Protein AF-A0A2S2PT04-F1 (afdb_monomer_lite)

InterPro domains:
  IPR029058 Alpha/Beta hydrolase fold [G3DSA:3.40.50.1820] (1-100)

pLDDT: mean 81.98, std 15.85, range [37.19, 97.62]

Organism: Schizaphis graminum (NCBI:txid13262)

Secondary structure (DSSP, 8-state):
----SS-S-----S-EEEEEETTT--HHHHHHHHHHHTSSS-EEEEEETT--TTTTSHHHHHSTTTT-SS-SSPPPHHHHHHHHHHHHHHHHHHHH-PPP--

Sequence (102 aa):
MFSLKSEPFLNIQQPMLFINTHTFNFPANIRSIRQYYHSKGIRKLYTLKKTTHESPTDTAFIHGYWLDLQMLKKLDAKTALNLQSSLAVQFLHSTIGAYPCA

Radius of gyration: 15.85 Å; chains: 1; bounding box: 32×46×39 Å

Foldseek 3Di:
DDDPPDDPPDPDAAADEAEAEDPADDPVVVVVLVVVQPHDDHHYYDYDPQGDPCLQPCCCVPVNPVVDPDDDDHDHSVVSVCVVVVVVVVSCCVGVNDDPPD

Structure (mmCIF, N/CA/C/O backbone):
data_AF-A0A2S2PT04-F1
#
_entry.id   AF-A0A2S2PT04-F1
#
loop_
_atom_site.group_PDB
_atom_site.id
_atom_site.type_symbol
_atom_site.label_atom_id
_atom_site.label_alt_id
_atom_site.label_comp_id
_atom_site.label_asym_id
_atom_site.label_entity_id
_atom_site.label_seq_id
_atom_site.pdbx_PDB_ins_code
_atom_site.Cartn_x
_atom_site.Cartn_y
_atom_site.Cartn_z
_atom_site.occupancy
_atom_site.B_iso_or_equiv
_atom_site.auth_seq_id
_atom_site.auth_comp_id
_atom_site.auth_asym_id
_atom_site.auth_atom_id
_atom_site.pdbx_PDB_model_num
ATOM 1 N N . MET A 1 1 ? -3.380 14.151 -9.906 1.00 48.22 1 MET A N 1
ATOM 2 C CA . MET A 1 1 ? -4.659 14.398 -9.201 1.00 48.22 1 MET A CA 1
ATOM 3 C C . MET A 1 1 ? -4.385 15.202 -7.934 1.00 48.22 1 MET A C 1
ATOM 5 O O . MET A 1 1 ? -3.494 14.816 -7.192 1.00 48.22 1 MET A O 1
ATOM 9 N N . PHE A 1 2 ? -5.105 16.299 -7.686 1.00 65.69 2 PHE A N 1
ATOM 10 C CA . PHE A 1 2 ? -5.057 17.039 -6.416 1.00 65.69 2 PHE A CA 1
ATOM 11 C C . PHE A 1 2 ? -6.479 17.378 -5.981 1.00 65.69 2 PHE A C 1
ATOM 13 O O . PHE A 1 2 ? -7.060 18.266 -6.593 1.00 65.69 2 PHE A O 1
ATOM 20 N N . SER A 1 3 ? -6.981 16.763 -4.904 1.00 66.19 3 SER A N 1
ATOM 21 C CA . SER A 1 3 ? -8.151 17.281 -4.179 1.00 66.19 3 SER A CA 1
ATO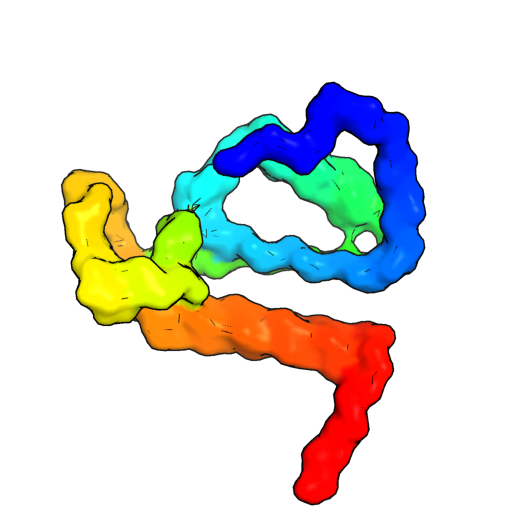M 22 C C . SER A 1 3 ? -8.177 16.820 -2.723 1.00 66.19 3 SER A C 1
ATOM 24 O O . SER A 1 3 ? -8.462 15.663 -2.452 1.00 66.19 3 SER A O 1
ATOM 26 N N . LEU A 1 4 ? -7.914 17.767 -1.821 1.00 61.97 4 LEU A N 1
ATOM 27 C CA . LEU A 1 4 ? -8.617 18.040 -0.555 1.00 61.97 4 LEU A CA 1
ATOM 28 C C . LEU A 1 4 ? -8.326 19.524 -0.258 1.00 61.97 4 LEU A C 1
ATOM 30 O O . LEU A 1 4 ? -7.597 19.861 0.668 1.00 61.97 4 LEU A O 1
ATOM 34 N N . LYS A 1 5 ? -8.726 20.417 -1.173 1.00 55.53 5 LYS A N 1
ATOM 35 C CA . LYS A 1 5 ? -8.340 21.841 -1.135 1.00 55.53 5 LYS A CA 1
ATOM 36 C C . LYS A 1 5 ? -9.423 22.778 -0.585 1.00 55.53 5 LYS A C 1
ATOM 38 O O . LYS A 1 5 ? -9.244 23.985 -0.666 1.00 55.53 5 LYS A O 1
ATOM 43 N N . SER A 1 6 ? -10.504 22.266 -0.001 1.00 52.97 6 SER A N 1
ATOM 44 C CA . SER A 1 6 ? -11.619 23.128 0.430 1.00 52.97 6 SER A CA 1
ATOM 45 C C . SER A 1 6 ? -12.504 22.587 1.556 1.00 52.97 6 SER A C 1
ATOM 47 O O . SER A 1 6 ? -13.375 23.317 2.013 1.00 52.97 6 SER A O 1
ATOM 49 N N . GLU A 1 7 ? -12.303 21.358 2.032 1.00 55.94 7 GLU A N 1
ATOM 50 C CA . GLU A 1 7 ? -13.144 20.787 3.093 1.00 55.94 7 GLU A CA 1
ATOM 51 C C . GLU A 1 7 ? -12.453 20.963 4.458 1.00 55.94 7 GLU A C 1
ATOM 53 O O . GLU A 1 7 ? -11.265 20.629 4.575 1.00 55.94 7 GLU A O 1
ATOM 58 N N . PRO A 1 8 ? -13.146 21.469 5.499 1.00 61.78 8 PRO A N 1
ATOM 59 C CA . PRO A 1 8 ? -12.635 21.419 6.866 1.00 61.78 8 PRO A CA 1
ATO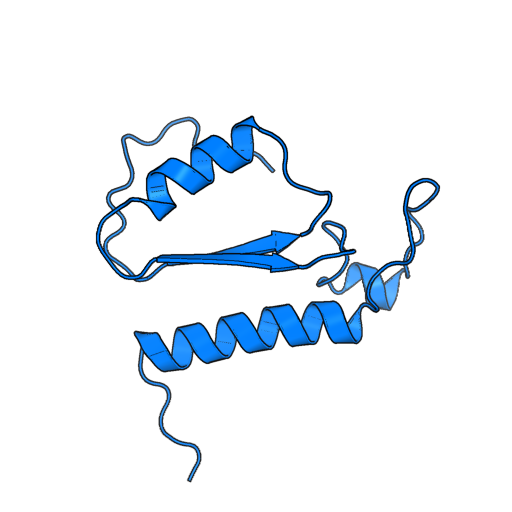M 60 C C . PRO A 1 8 ? -12.296 19.967 7.231 1.00 61.78 8 PRO A C 1
ATOM 62 O O . PRO A 1 8 ? -12.893 19.040 6.690 1.00 61.78 8 PRO A O 1
ATOM 65 N N . PHE A 1 9 ? -11.308 19.780 8.115 1.00 69.25 9 PHE A N 1
ATOM 66 C CA . PHE A 1 9 ? -10.797 18.479 8.576 1.00 69.25 9 PHE A CA 1
ATOM 67 C C . PHE A 1 9 ? -11.844 17.353 8.489 1.00 69.25 9 PHE A C 1
ATOM 69 O O . PHE A 1 9 ? -12.748 17.267 9.321 1.00 69.25 9 PHE A O 1
ATOM 76 N N . LEU A 1 10 ? -11.717 16.486 7.477 1.00 78.31 10 LEU A N 1
ATOM 77 C CA . LEU A 1 10 ? -12.631 15.358 7.317 1.00 78.31 10 LEU A CA 1
ATOM 78 C C . LEU A 1 10 ? -12.469 14.404 8.503 1.00 78.31 10 LEU A C 1
ATOM 80 O O . LEU A 1 10 ? -11.420 13.777 8.676 1.00 78.31 10 LEU A O 1
ATOM 84 N N . ASN A 1 11 ? -13.517 14.282 9.312 1.00 83.75 11 ASN A N 1
ATOM 85 C CA . ASN A 1 11 ? -13.567 13.327 10.411 1.00 83.75 11 ASN A CA 1
ATOM 86 C C . ASN A 1 11 ? -14.012 11.952 9.894 1.00 83.75 11 ASN A C 1
ATOM 88 O O . ASN A 1 11 ? -15.179 11.579 9.992 1.00 83.75 11 ASN A O 1
ATOM 92 N N . ILE A 1 12 ? -13.078 11.209 9.301 1.00 88.25 12 ILE A N 1
ATOM 93 C CA . ILE A 1 12 ? -13.333 9.866 8.767 1.00 88.25 12 ILE A CA 1
ATOM 94 C C . ILE A 1 12 ? -13.249 8.858 9.917 1.00 88.25 12 ILE A C 1
ATOM 96 O O . ILE A 1 12 ? -12.173 8.630 10.467 1.00 88.25 12 ILE A O 1
ATOM 100 N N . GLN A 1 13 ? -14.366 8.229 10.279 1.00 90.56 13 GLN A N 1
ATOM 101 C CA . GLN A 1 13 ? -14.400 7.211 11.342 1.00 90.56 13 GLN A CA 1
ATOM 102 C C . GLN A 1 13 ? -14.174 5.792 10.805 1.00 90.56 13 GLN A C 1
ATOM 104 O O . GLN A 1 13 ? -13.675 4.923 11.520 1.00 90.56 13 GLN A O 1
ATOM 109 N N . GLN A 1 14 ? -14.497 5.565 9.533 1.00 93.25 14 GLN A N 1
ATOM 110 C CA . GLN A 1 14 ? -14.380 4.280 8.859 1.00 93.25 14 GLN A CA 1
ATOM 111 C C . GLN A 1 14 ? -12.913 3.817 8.791 1.00 93.25 14 GLN A C 1
ATOM 113 O O . GLN A 1 14 ? -12.001 4.652 8.739 1.00 93.25 14 GLN A O 1
ATOM 118 N N . PRO A 1 15 ? -12.649 2.498 8.775 1.00 95.38 15 PRO A N 1
ATOM 119 C CA . PRO A 1 15 ? -11.331 1.955 8.463 1.00 95.38 15 PRO A CA 1
ATOM 120 C C . PRO A 1 15 ? -10.796 2.489 7.128 1.00 95.38 15 PRO A C 1
ATOM 122 O O . PRO A 1 15 ? -11.541 2.583 6.157 1.00 95.38 15 PRO A O 1
ATOM 125 N N . MET A 1 16 ? -9.499 2.801 7.061 1.00 95.31 16 MET A N 1
ATOM 126 C CA . MET A 1 16 ? -8.876 3.320 5.842 1.00 95.31 16 MET A CA 1
ATOM 127 C C . MET A 1 16 ? -7.559 2.622 5.498 1.00 95.31 16 MET A C 1
ATOM 129 O O . MET A 1 16 ? -6.703 2.397 6.360 1.00 95.31 16 MET A O 1
ATOM 133 N N . LEU A 1 17 ? -7.400 2.324 4.209 1.00 96.56 17 LEU A N 1
ATOM 134 C CA . LEU A 1 17 ? -6.221 1.708 3.616 1.00 96.56 17 LEU A CA 1
ATOM 135 C C . LEU A 1 17 ? -5.645 2.626 2.537 1.00 96.56 17 LEU A C 1
ATOM 137 O O . LEU A 1 17 ? -6.325 2.955 1.570 1.00 96.56 17 LEU A O 1
ATOM 141 N N . PHE A 1 18 ? -4.370 2.981 2.675 1.00 96.38 18 PHE A N 1
ATOM 142 C CA . PHE A 1 18 ? -3.590 3.640 1.632 1.00 96.38 18 PHE A CA 1
ATOM 143 C C . PHE A 1 18 ? -2.664 2.619 0.963 1.00 96.38 18 PHE A C 1
ATOM 145 O O . PHE A 1 18 ? -1.791 2.052 1.624 1.00 96.38 18 PHE A O 1
ATOM 152 N N . ILE A 1 19 ? -2.817 2.406 -0.345 1.00 97.12 19 ILE A N 1
ATOM 153 C CA . ILE A 1 19 ? -1.880 1.619 -1.159 1.00 97.12 19 ILE A CA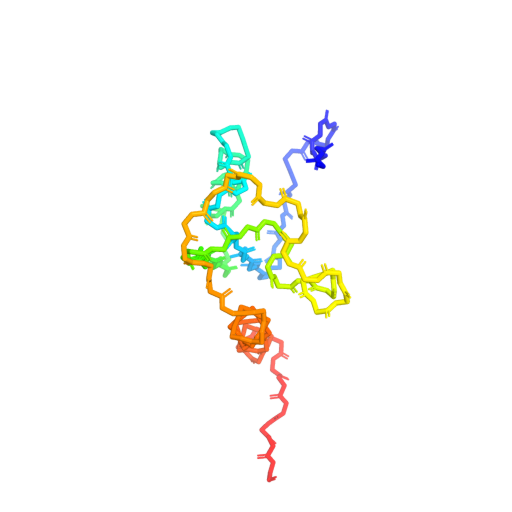 1
ATOM 154 C C . ILE A 1 19 ? -1.200 2.572 -2.138 1.00 97.12 19 ILE A C 1
ATOM 156 O O . ILE A 1 19 ? -1.842 3.147 -3.010 1.00 97.12 19 ILE A O 1
ATOM 160 N N . ASN A 1 20 ? 0.104 2.762 -1.966 1.00 94.88 20 ASN A N 1
ATOM 161 C CA . ASN A 1 20 ? 0.907 3.703 -2.735 1.00 94.88 20 ASN A CA 1
ATOM 162 C C . ASN A 1 20 ? 1.842 2.993 -3.716 1.00 94.88 20 ASN A C 1
ATOM 164 O O . ASN A 1 20 ? 2.301 1.879 -3.466 1.00 94.88 20 ASN A O 1
ATOM 168 N N . THR A 1 21 ? 2.241 3.705 -4.766 1.00 92.00 21 THR A N 1
ATOM 169 C CA . THR A 1 21 ? 3.301 3.290 -5.696 1.00 92.00 21 THR A CA 1
ATOM 170 C C . THR A 1 21 ? 4.614 4.016 -5.391 1.00 92.00 21 THR A C 1
ATOM 172 O O . THR A 1 21 ? 4.604 5.137 -4.873 1.00 92.00 21 THR A O 1
ATOM 175 N N . HIS A 1 22 ? 5.754 3.398 -5.710 1.00 90.62 22 HIS A N 1
ATOM 176 C CA . HIS A 1 22 ? 7.076 3.849 -5.255 1.00 90.62 22 HIS A CA 1
ATOM 177 C C . HIS A 1 22 ? 7.440 5.260 -5.734 1.00 90.62 22 HIS A C 1
ATOM 179 O O . HIS A 1 22 ? 7.920 6.063 -4.938 1.00 90.62 22 HIS A O 1
ATOM 185 N N . THR A 1 23 ? 7.212 5.562 -7.014 1.00 88.19 23 THR A N 1
ATOM 186 C CA . THR A 1 23 ? 7.725 6.793 -7.644 1.00 88.19 23 THR A CA 1
ATOM 187 C C . THR A 1 23 ? 6.708 7.930 -7.750 1.00 88.19 23 THR A C 1
ATOM 189 O O . THR A 1 23 ? 7.071 9.030 -8.146 1.00 88.19 23 THR A O 1
ATOM 192 N N . PHE A 1 24 ? 5.439 7.696 -7.403 1.00 88.00 24 PHE A N 1
ATOM 193 C CA . PHE A 1 24 ? 4.367 8.681 -7.620 1.00 88.00 24 PHE A CA 1
ATOM 194 C C . PHE A 1 24 ? 4.250 9.724 -6.501 1.00 88.00 24 PHE A C 1
ATOM 196 O O . PHE A 1 24 ? 3.724 10.818 -6.700 1.00 88.00 24 PHE A O 1
ATOM 203 N N . ASN A 1 25 ? 4.716 9.389 -5.298 1.00 87.19 25 ASN A N 1
ATOM 204 C CA . ASN A 1 25 ? 4.558 10.258 -4.142 1.00 87.19 25 ASN A CA 1
ATOM 205 C C . ASN A 1 25 ? 5.573 11.402 -4.119 1.00 87.19 25 ASN A C 1
ATOM 207 O O . ASN A 1 25 ? 6.763 11.213 -4.344 1.00 87.19 25 ASN A O 1
ATOM 211 N N . PHE A 1 26 ? 5.095 12.578 -3.720 1.00 87.19 26 PHE A N 1
ATOM 212 C CA . PHE A 1 26 ? 5.897 13.768 -3.439 1.00 87.19 26 PHE A CA 1
ATOM 213 C C . PHE A 1 26 ? 5.538 14.325 -2.047 1.00 87.19 26 PHE A C 1
ATOM 215 O O . PHE A 1 26 ? 4.480 13.983 -1.499 1.00 87.19 26 PHE A O 1
ATOM 222 N N . PRO A 1 27 ? 6.380 15.188 -1.439 1.00 89.25 27 PRO A N 1
ATOM 223 C CA . PRO A 1 27 ? 6.248 15.567 -0.028 1.00 89.25 27 PRO A CA 1
ATOM 224 C C . PRO A 1 27 ? 4.879 16.122 0.378 1.00 89.25 27 PRO A C 1
ATOM 226 O O . PRO A 1 27 ? 4.407 15.839 1.477 1.00 89.25 27 PRO A O 1
ATOM 229 N N . ALA A 1 28 ? 4.219 16.892 -0.493 1.00 86.25 28 ALA A N 1
ATOM 230 C CA . ALA A 1 28 ? 2.905 17.454 -0.184 1.00 86.25 28 ALA A CA 1
ATOM 231 C C . ALA A 1 28 ? 1.826 16.363 -0.045 1.00 86.25 28 ALA A C 1
ATOM 233 O O . ALA A 1 28 ? 1.082 16.390 0.931 1.00 86.25 28 ALA A O 1
ATOM 234 N N . ASN A 1 29 ? 1.798 15.369 -0.942 1.00 86.62 29 ASN A N 1
ATOM 235 C CA . ASN A 1 29 ? 0.842 14.261 -0.860 1.00 86.62 29 ASN A CA 1
ATOM 236 C C . ASN A 1 29 ? 1.061 13.410 0.401 1.00 86.62 29 ASN A C 1
ATOM 238 O O . ASN A 1 29 ? 0.118 13.078 1.113 1.00 86.62 29 ASN A O 1
ATOM 242 N N . ILE A 1 30 ? 2.323 13.126 0.742 1.00 89.00 30 ILE A N 1
ATOM 243 C CA . ILE A 1 30 ? 2.657 12.366 1.955 1.00 89.00 30 ILE A CA 1
ATOM 244 C C . ILE A 1 30 ? 2.217 13.101 3.225 1.00 89.00 30 ILE A C 1
ATOM 246 O O . ILE A 1 30 ? 1.728 12.459 4.154 1.00 89.00 30 ILE A O 1
ATOM 250 N N . ARG A 1 31 ? 2.343 14.435 3.280 1.00 87.50 31 ARG A N 1
ATOM 251 C CA . ARG A 1 31 ? 1.818 15.226 4.407 1.00 87.50 31 ARG A CA 1
ATOM 252 C C . ARG A 1 31 ? 0.301 15.078 4.537 1.00 87.50 31 ARG A C 1
ATOM 254 O O . ARG A 1 31 ? -0.182 14.834 5.641 1.00 87.50 31 ARG A O 1
ATOM 261 N N . SER A 1 32 ? -0.426 15.145 3.423 1.00 86.25 32 SER A N 1
ATOM 262 C CA . SER A 1 32 ? -1.879 14.950 3.404 1.00 86.25 32 SER A CA 1
ATOM 263 C C . SER A 1 32 ? -2.303 13.528 3.772 1.00 86.25 32 SER A C 1
ATOM 265 O O . SER A 1 32 ? -3.328 13.360 4.411 1.00 86.25 32 SER A O 1
ATOM 267 N N . ILE A 1 33 ? -1.531 12.494 3.434 1.00 89.62 33 ILE A N 1
ATOM 268 C CA . ILE A 1 33 ? -1.815 11.120 3.881 1.00 89.62 33 ILE A CA 1
ATOM 269 C C . ILE A 1 33 ? -1.531 10.973 5.384 1.00 89.62 33 ILE A C 1
ATOM 271 O O . ILE A 1 33 ? -2.316 10.371 6.119 1.00 89.62 33 ILE A O 1
ATOM 275 N N . ARG A 1 34 ? -0.426 11.558 5.864 1.00 89.50 34 ARG A N 1
ATOM 276 C CA . ARG A 1 34 ? 0.029 11.451 7.258 1.00 89.50 34 ARG A CA 1
ATOM 277 C C . ARG A 1 34 ? -1.016 11.951 8.256 1.00 89.50 34 ARG A C 1
ATOM 279 O O . ARG A 1 34 ? -1.217 11.295 9.274 1.00 89.50 34 ARG A O 1
ATOM 286 N N . GLN A 1 35 ? -1.698 13.060 7.963 1.00 87.19 35 GLN A N 1
ATOM 287 C CA . GLN A 1 35 ? -2.728 13.606 8.860 1.00 87.19 35 GLN A CA 1
ATOM 288 C C . GLN A 1 35 ? -3.844 12.585 9.147 1.00 87.19 35 GLN A C 1
ATOM 290 O O . GLN A 1 35 ? -4.325 12.479 10.270 1.00 87.19 35 GLN A O 1
ATOM 295 N N . TYR A 1 36 ? -4.204 11.777 8.149 1.00 88.62 36 TYR A N 1
ATOM 296 C CA . TYR A 1 36 ? -5.246 10.769 8.277 1.00 88.62 36 TYR A CA 1
ATOM 297 C C . TYR A 1 36 ? -4.723 9.437 8.795 1.00 88.62 36 TYR A C 1
ATOM 299 O O . TYR A 1 36 ? -5.437 8.733 9.506 1.00 88.62 36 TYR A O 1
ATOM 307 N N . TYR A 1 37 ? -3.476 9.094 8.484 1.00 91.50 37 TYR A N 1
ATOM 308 C CA . TYR A 1 37 ? -2.832 7.901 9.018 1.00 91.50 37 TYR A CA 1
ATOM 309 C C . TYR A 1 37 ? -2.736 7.927 10.552 1.00 91.50 37 TYR A C 1
ATOM 311 O O . TYR A 1 37 ? -2.915 6.894 11.185 1.00 91.50 37 TYR A O 1
ATOM 319 N N . HIS A 1 38 ? -2.523 9.103 11.153 1.00 88.94 38 HIS A N 1
ATOM 320 C CA . HIS A 1 38 ? -2.495 9.271 12.613 1.00 88.94 38 HIS A CA 1
ATOM 321 C C . HIS A 1 38 ? -3.869 9.535 13.251 1.00 88.94 38 HIS A C 1
ATOM 323 O O . HIS A 1 38 ? -3.951 9.720 14.465 1.00 88.94 38 HIS A O 1
ATOM 329 N N . SER A 1 39 ? -4.950 9.568 12.466 1.00 89.38 39 SER A N 1
ATOM 330 C CA . SER A 1 39 ? -6.302 9.699 13.023 1.00 89.38 39 SER A CA 1
ATOM 331 C C . SER A 1 39 ? -6.751 8.410 13.724 1.00 89.38 39 SER A C 1
ATOM 333 O O . SER A 1 39 ? -6.211 7.331 13.480 1.00 89.38 39 SER A O 1
ATOM 335 N N . LYS A 1 40 ? -7.750 8.521 14.609 1.00 88.69 40 LYS A N 1
ATOM 336 C CA . LYS A 1 40 ? -8.315 7.378 15.345 1.00 88.69 40 LYS A CA 1
ATOM 337 C C . LYS A 1 40 ? -8.922 6.341 14.389 1.00 88.69 40 LYS A C 1
ATOM 339 O O . LYS A 1 40 ? -9.467 6.705 13.353 1.00 88.69 40 LYS A O 1
ATOM 344 N N . GLY A 1 41 ? -8.904 5.069 14.785 1.00 90.56 41 GLY A N 1
ATOM 345 C CA . GLY A 1 41 ? -9.486 3.959 14.022 1.00 90.56 41 GLY A CA 1
ATOM 346 C C . GLY A 1 41 ? -8.441 3.110 13.295 1.00 90.56 41 GLY A C 1
ATOM 347 O O . GLY A 1 41 ? -7.237 3.266 13.487 1.00 90.56 41 GLY A O 1
ATOM 348 N N . ILE A 1 42 ? -8.903 2.174 12.463 1.00 94.75 42 ILE A N 1
ATOM 349 C CA . ILE A 1 42 ? -8.017 1.272 11.715 1.00 94.75 42 ILE A CA 1
ATOM 350 C C . ILE A 1 42 ? -7.419 2.037 10.530 1.00 94.75 42 ILE A C 1
ATOM 352 O O . ILE A 1 42 ? -8.149 2.486 9.640 1.00 94.75 42 ILE A O 1
ATOM 356 N N . ARG A 1 43 ? -6.090 2.179 10.516 1.00 95.38 43 ARG A N 1
ATOM 357 C CA . ARG A 1 43 ? -5.318 2.857 9.465 1.00 95.38 43 ARG A CA 1
ATOM 358 C C . ARG A 1 43 ? -4.182 1.959 9.004 1.00 95.38 43 ARG A C 1
ATOM 360 O O . ARG A 1 43 ? -3.360 1.538 9.812 1.00 95.38 43 ARG A O 1
ATOM 367 N N . LYS A 1 44 ? -4.123 1.667 7.707 1.00 96.56 44 LYS A N 1
ATOM 368 C CA . LYS A 1 44 ? -3.010 0.923 7.105 1.00 96.56 44 LYS A CA 1
ATOM 369 C C . LYS A 1 44 ? -2.441 1.691 5.924 1.00 96.56 44 LYS A C 1
ATOM 371 O O . LYS A 1 44 ? -3.179 2.329 5.179 1.00 96.56 44 LYS A O 1
ATOM 376 N N . LEU A 1 45 ? -1.125 1.624 5.765 1.00 96.62 45 LEU A N 1
ATOM 377 C CA . LEU A 1 45 ? -0.408 2.260 4.669 1.00 96.62 45 LEU A CA 1
ATOM 378 C C . LEU A 1 45 ? 0.659 1.307 4.147 1.00 96.62 45 LEU A C 1
ATOM 380 O O . LEU A 1 45 ? 1.490 0.824 4.911 1.00 96.62 45 LEU A O 1
ATOM 384 N N . TYR A 1 46 ? 0.654 1.087 2.838 1.00 97.31 46 TYR A N 1
ATOM 385 C CA . TYR A 1 46 ? 1.664 0.304 2.138 1.00 97.31 46 TYR A CA 1
ATOM 386 C C . TYR A 1 46 ? 2.211 1.090 0.951 1.00 97.31 46 TYR A C 1
ATOM 388 O O . TYR A 1 46 ? 1.502 1.892 0.344 1.00 97.31 46 TYR A O 1
ATOM 396 N N . THR A 1 47 ? 3.468 0.825 0.599 1.00 95.62 47 THR A N 1
ATOM 397 C CA . THR A 1 47 ? 4.091 1.330 -0.628 1.00 95.62 47 THR A CA 1
ATOM 398 C C . THR A 1 47 ? 4.675 0.158 -1.401 1.00 95.62 47 THR A C 1
ATOM 400 O O . THR A 1 47 ? 5.579 -0.525 -0.916 1.00 95.62 47 THR A O 1
ATOM 403 N N . LEU A 1 48 ? 4.173 -0.069 -2.611 1.00 94.44 48 LEU A N 1
ATOM 404 C CA . LEU A 1 48 ? 4.644 -1.121 -3.501 1.00 94.44 48 LEU A CA 1
ATOM 405 C C . LEU A 1 48 ? 5.995 -0.705 -4.095 1.00 94.44 48 LEU A C 1
ATOM 407 O O . LEU A 1 48 ? 6.077 0.266 -4.843 1.00 94.44 48 LEU A O 1
ATOM 411 N N . LYS A 1 49 ? 7.081 -1.405 -3.759 1.00 91.69 49 LYS A N 1
ATOM 412 C CA . LYS A 1 49 ? 8.425 -1.083 -4.271 1.00 91.69 49 LYS A CA 1
ATOM 413 C C . LYS A 1 49 ? 8.523 -1.364 -5.773 1.00 91.69 49 LYS A C 1
ATOM 415 O O . LYS A 1 49 ? 7.888 -2.284 -6.272 1.00 91.69 49 LYS A O 1
ATOM 420 N N . LYS A 1 50 ? 9.384 -0.611 -6.469 1.00 89.81 50 LYS A N 1
ATOM 421 C CA . LYS A 1 50 ? 9.643 -0.758 -7.920 1.00 89.81 50 LYS A CA 1
ATOM 422 C C . LYS A 1 50 ? 8.380 -0.609 -8.793 1.00 89.81 50 LYS A C 1
ATOM 424 O O . LYS A 1 50 ? 8.264 -1.263 -9.823 1.00 89.81 50 LYS A O 1
ATOM 429 N N . THR A 1 51 ? 7.445 0.247 -8.379 1.00 88.31 51 THR A N 1
ATOM 430 C CA . THR A 1 51 ? 6.210 0.552 -9.121 1.00 88.31 51 THR A CA 1
ATOM 431 C C . THR A 1 51 ? 6.113 2.037 -9.467 1.00 88.31 51 THR A C 1
ATOM 433 O O . THR A 1 51 ? 6.601 2.894 -8.722 1.00 88.31 51 THR A O 1
ATOM 436 N N . THR A 1 52 ? 5.451 2.328 -10.582 1.00 87.31 52 THR A N 1
ATOM 437 C CA . THR A 1 52 ? 4.983 3.657 -10.990 1.00 87.31 52 THR A CA 1
ATOM 438 C C . THR A 1 52 ? 3.471 3.757 -10.790 1.00 87.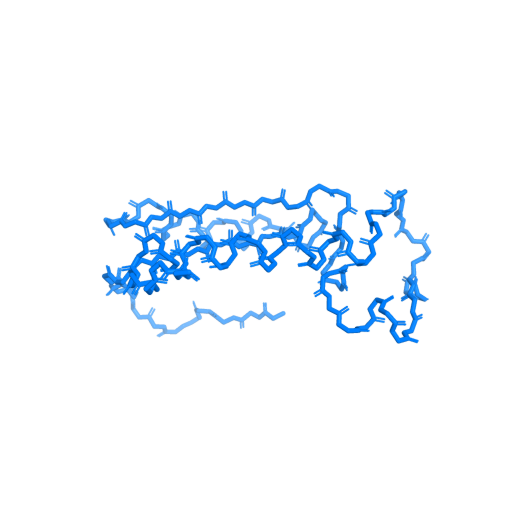31 52 THR A C 1
ATOM 440 O O . THR A 1 52 ? 2.833 2.763 -10.446 1.00 87.31 52 THR A O 1
ATOM 443 N N . HIS A 1 53 ? 2.892 4.943 -11.007 1.00 87.25 53 HIS A N 1
ATOM 444 C CA . HIS A 1 53 ? 1.447 5.166 -10.862 1.00 87.25 53 HIS A CA 1
ATOM 445 C C . HIS A 1 53 ? 0.602 4.178 -11.676 1.00 87.25 53 HIS A C 1
ATOM 447 O O . HIS A 1 53 ? -0.389 3.664 -11.171 1.00 87.25 53 HIS A O 1
ATOM 453 N N . GLU A 1 54 ? 1.056 3.869 -12.891 1.00 87.19 54 GLU A N 1
ATOM 454 C CA . GLU A 1 54 ? 0.369 2.972 -13.821 1.00 87.19 54 GLU A CA 1
ATOM 455 C C . GLU A 1 54 ? 0.669 1.486 -13.580 1.00 87.19 54 GLU A C 1
ATOM 457 O O . GLU A 1 54 ? 0.053 0.633 -14.203 1.00 87.19 54 GLU A O 1
ATOM 462 N N . SER A 1 55 ? 1.619 1.122 -12.706 1.00 87.69 55 SER A N 1
ATOM 463 C CA . SER A 1 55 ? 1.994 -0.292 -12.531 1.00 87.69 55 SER A CA 1
ATOM 464 C C . SER A 1 55 ? 0.832 -1.225 -12.154 1.00 87.69 55 SER A C 1
ATOM 466 O O . SER A 1 55 ? 0.812 -2.334 -12.681 1.00 87.69 55 SER A O 1
ATOM 468 N N . PRO A 1 56 ? -0.104 -0.849 -11.260 1.00 89.38 56 PRO A N 1
ATOM 469 C CA . PRO A 1 56 ? -1.229 -1.703 -10.895 1.00 89.38 56 PRO A CA 1
ATOM 470 C C . PRO A 1 56 ? -2.514 -1.390 -11.689 1.00 89.38 56 PRO A C 1
ATOM 472 O O . PRO A 1 56 ? -3.595 -1.746 -11.227 1.00 89.38 56 PRO A O 1
ATOM 475 N N . THR A 1 57 ? -2.432 -0.689 -12.827 1.00 87.75 57 THR A N 1
ATOM 476 C CA . THR A 1 57 ? -3.596 -0.319 -13.656 1.00 87.75 57 THR A CA 1
ATOM 477 C C . THR A 1 57 ? -3.630 -1.113 -14.963 1.00 87.75 57 THR A C 1
ATOM 479 O O . THR A 1 57 ? -2.620 -1.677 -15.394 1.00 87.75 57 THR A O 1
ATOM 482 N N . ASP A 1 58 ? -4.786 -1.121 -15.635 1.00 86.56 58 ASP A N 1
ATOM 483 C CA . ASP A 1 58 ? -4.963 -1.773 -16.941 1.00 86.56 58 ASP A CA 1
ATOM 484 C C . ASP A 1 58 ? -4.017 -1.206 -18.010 1.00 86.56 58 ASP A C 1
ATOM 486 O O . ASP A 1 58 ? -3.606 -1.922 -18.926 1.00 86.56 58 ASP A O 1
ATOM 490 N N . THR A 1 59 ? -3.593 0.056 -17.866 1.00 82.62 59 THR A N 1
ATOM 491 C CA . THR A 1 59 ? -2.624 0.708 -18.755 1.00 82.62 59 THR A CA 1
ATOM 492 C C . THR A 1 59 ? -1.353 -0.126 -18.907 1.00 82.62 59 THR A C 1
ATOM 494 O O . THR A 1 59 ? -0.885 -0.314 -20.030 1.00 82.62 59 THR A O 1
ATOM 497 N N . ALA A 1 60 ? -0.822 -0.679 -17.809 1.00 83.25 60 ALA A N 1
ATOM 498 C CA . ALA A 1 60 ? 0.399 -1.484 -17.839 1.00 83.25 60 ALA A CA 1
ATOM 499 C C . ALA A 1 60 ? 0.235 -2.823 -18.582 1.00 83.25 60 ALA A C 1
ATOM 501 O O . ALA A 1 60 ? 1.227 -3.365 -19.069 1.00 83.25 60 ALA A O 1
ATOM 502 N N . PHE A 1 61 ? 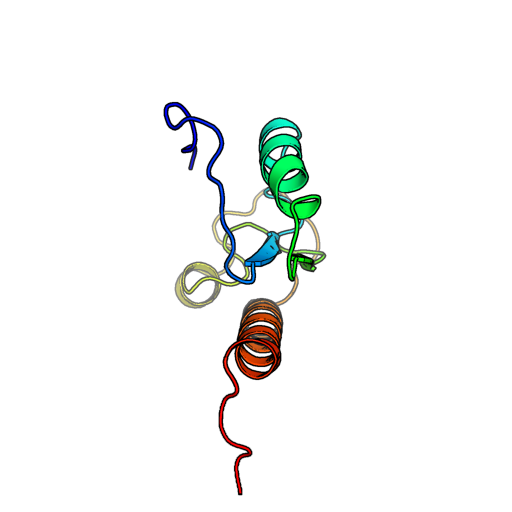-0.991 -3.342 -18.703 1.00 81.75 61 PHE A N 1
ATOM 503 C CA . PHE A 1 61 ? -1.292 -4.560 -19.463 1.00 81.75 61 PHE A CA 1
ATOM 504 C C . PHE A 1 61 ? -1.582 -4.270 -20.937 1.00 81.75 61 PHE A C 1
ATOM 506 O O . PHE A 1 61 ? -1.169 -5.041 -21.798 1.00 81.75 61 PHE A O 1
ATOM 513 N N . ILE A 1 62 ? -2.281 -3.167 -21.227 1.00 81.31 62 ILE A N 1
ATOM 514 C CA . ILE A 1 62 ? -2.745 -2.829 -22.581 1.00 81.31 62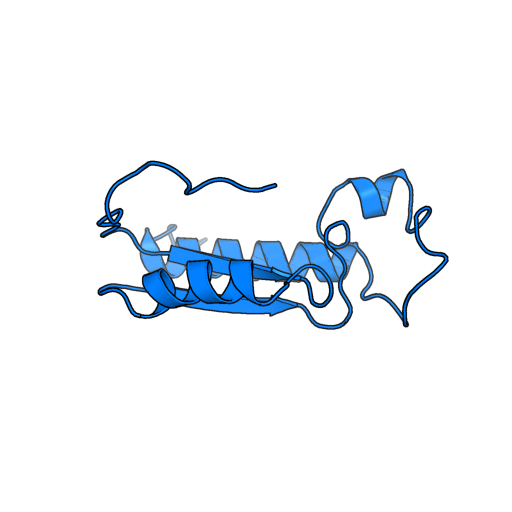 ILE A CA 1
ATOM 515 C C . ILE A 1 62 ? -1.640 -2.152 -23.394 1.00 81.31 62 ILE A C 1
ATOM 517 O O . ILE A 1 62 ? -1.385 -2.527 -24.534 1.00 81.31 62 ILE A O 1
ATOM 521 N N . HIS A 1 63 ? -0.978 -1.153 -22.812 1.00 68.81 63 HIS A N 1
ATOM 522 C CA . HIS A 1 63 ? 0.005 -0.323 -23.512 1.00 68.81 63 HIS A CA 1
ATOM 523 C C . HIS A 1 63 ? 1.449 -0.676 -23.129 1.00 68.81 63 HIS A C 1
ATOM 525 O O . HIS A 1 63 ? 2.392 -0.074 -23.638 1.00 68.81 63 HIS A O 1
ATOM 531 N N . GLY A 1 64 ? 1.653 -1.644 -22.229 1.00 62.22 64 GLY A N 1
ATOM 532 C CA . GLY A 1 64 ? 2.964 -1.925 -21.650 1.00 62.22 64 GLY A CA 1
ATOM 533 C C . GLY A 1 64 ? 3.530 -0.712 -20.903 1.00 62.22 64 GLY A C 1
ATOM 534 O O . GLY A 1 64 ? 2.822 0.216 -20.518 1.00 62.22 64 GLY A O 1
ATOM 535 N N . TYR A 1 65 ? 4.846 -0.681 -20.704 1.00 62.31 65 TYR A N 1
ATOM 536 C CA . TYR A 1 65 ? 5.523 0.440 -20.040 1.00 62.31 65 TYR A CA 1
ATOM 537 C C . TYR A 1 65 ? 5.860 1.594 -20.996 1.00 62.31 65 TYR A C 1
ATOM 539 O O . TYR A 1 65 ? 6.882 2.247 -20.817 1.00 62.31 65 TYR A O 1
ATOM 547 N N . TRP A 1 66 ? 5.041 1.839 -22.020 1.00 48.72 66 TRP A N 1
ATOM 548 C CA . TRP A 1 66 ? 5.373 2.707 -23.161 1.00 48.72 66 TRP A CA 1
ATOM 549 C C . TRP A 1 66 ? 5.713 4.170 -22.803 1.00 48.72 66 TRP A C 1
ATOM 551 O O . TRP A 1 66 ? 6.315 4.877 -23.602 1.00 48.72 66 TRP A O 1
ATOM 561 N N . LEU A 1 67 ? 5.432 4.613 -21.574 1.00 52.94 67 LEU A N 1
ATOM 562 C CA . LEU A 1 67 ? 5.812 5.934 -21.054 1.00 52.94 67 LEU A CA 1
ATOM 563 C C . LEU A 1 67 ? 7.244 6.038 -20.477 1.00 52.94 67 LEU A C 1
ATOM 565 O O . LEU A 1 67 ? 7.590 7.079 -19.922 1.00 52.94 67 LEU A O 1
ATOM 569 N N . ASP A 1 68 ? 8.092 5.008 -20.569 1.00 55.59 68 ASP A N 1
ATOM 570 C CA . ASP A 1 68 ? 9.283 4.915 -19.712 1.00 55.59 68 ASP A CA 1
ATOM 571 C C . ASP A 1 68 ? 10.643 5.120 -20.407 1.00 55.59 68 ASP A C 1
ATOM 573 O O . ASP A 1 68 ? 11.392 4.180 -20.662 1.00 55.59 68 ASP A O 1
ATOM 577 N N . LEU A 1 69 ? 11.014 6.387 -20.632 1.00 51.72 69 LEU A N 1
ATOM 578 C CA . LEU A 1 69 ? 12.425 6.791 -20.802 1.00 51.72 69 LEU A CA 1
ATOM 579 C C . LEU A 1 69 ? 13.169 6.933 -19.461 1.00 51.72 69 LEU A C 1
ATOM 581 O O . LEU A 1 69 ? 14.390 7.071 -19.428 1.00 51.72 69 LEU A O 1
ATOM 585 N N . GLN A 1 70 ? 12.451 6.901 -18.342 1.00 55.84 70 GLN A N 1
ATOM 586 C CA . GLN A 1 70 ? 13.020 6.974 -17.005 1.00 55.84 70 GLN A CA 1
ATOM 587 C C . GLN A 1 70 ? 12.452 5.820 -16.185 1.00 55.84 70 GLN A C 1
ATOM 589 O O . GLN A 1 70 ? 11.252 5.811 -15.965 1.00 55.84 70 GLN A O 1
ATOM 594 N N . MET A 1 71 ? 13.327 4.945 -15.667 1.00 49.53 71 MET A N 1
ATOM 595 C CA . MET A 1 71 ? 13.185 4.164 -14.418 1.00 49.53 71 MET A CA 1
ATOM 596 C C . MET A 1 71 ? 13.292 2.625 -14.536 1.00 49.53 71 MET A C 1
ATOM 598 O O . MET A 1 71 ? 12.397 1.916 -14.968 1.00 49.53 71 MET A O 1
ATOM 602 N N . LEU A 1 72 ? 14.407 2.120 -13.988 1.00 50.28 72 LEU A N 1
ATOM 603 C CA . LEU A 1 72 ? 14.526 1.003 -13.031 1.00 50.28 72 LEU A CA 1
ATOM 604 C C . LEU A 1 72 ? 13.561 -0.192 -13.178 1.00 50.28 72 LEU A C 1
ATOM 606 O O . LEU A 1 72 ? 12.374 -0.047 -12.917 1.00 50.28 72 LEU A O 1
ATOM 610 N N . LYS A 1 73 ? 14.120 -1.399 -13.414 1.00 56.44 73 LYS A N 1
ATOM 611 C CA . LYS A 1 73 ? 13.492 -2.744 -13.310 1.00 56.44 73 LYS A CA 1
ATOM 612 C C . LYS A 1 73 ? 12.128 -2.728 -12.602 1.00 56.44 73 LYS A C 1
ATOM 614 O O . LYS A 1 73 ? 12.064 -2.882 -11.376 1.00 56.44 73 LYS A O 1
ATOM 619 N N . LYS A 1 74 ? 11.064 -2.522 -13.378 1.00 72.38 74 LYS A N 1
ATOM 620 C CA . LYS A 1 74 ? 9.701 -2.436 -12.861 1.00 72.38 74 LYS A CA 1
ATOM 621 C C . LYS A 1 74 ? 9.248 -3.786 -12.346 1.00 72.38 74 LYS A C 1
ATOM 623 O O . LYS A 1 74 ? 9.583 -4.823 -12.919 1.00 72.38 74 LYS A O 1
ATOM 628 N N . LEU A 1 75 ? 8.499 -3.756 -11.252 1.00 85.69 75 LEU A N 1
ATOM 629 C CA . LEU A 1 75 ? 7.698 -4.900 -10.854 1.00 85.69 75 LEU A CA 1
ATOM 630 C C . LEU A 1 75 ? 6.713 -5.201 -11.986 1.00 85.69 75 LEU A C 1
ATOM 632 O O . LEU A 1 75 ? 6.146 -4.266 -12.549 1.00 85.69 75 LEU A O 1
ATOM 636 N N . ASP A 1 76 ? 6.537 -6.473 -12.336 1.00 87.00 76 ASP A N 1
ATOM 637 C CA . ASP A 1 76 ? 5.621 -6.847 -13.406 1.00 87.00 76 ASP A CA 1
ATOM 638 C C . ASP A 1 76 ? 4.176 -6.441 -13.068 1.00 87.00 76 ASP A C 1
ATOM 640 O O . ASP A 1 76 ? 3.768 -6.455 -11.902 1.00 87.00 76 ASP A O 1
ATOM 644 N N . ALA A 1 77 ? 3.408 -6.068 -14.095 1.00 88.06 77 ALA A N 1
ATOM 645 C CA . ALA A 1 77 ? 2.054 -5.540 -13.939 1.00 88.06 77 ALA A CA 1
ATOM 646 C C . ALA A 1 77 ? 1.132 -6.513 -13.186 1.00 88.06 77 ALA A C 1
ATOM 648 O O . ALA A 1 77 ? 0.379 -6.108 -12.300 1.00 88.06 77 ALA A O 1
ATOM 649 N N . LYS A 1 78 ? 1.248 -7.820 -13.466 1.00 91.88 78 LYS A N 1
ATOM 650 C CA . LYS A 1 78 ? 0.460 -8.866 -12.801 1.00 91.88 78 LYS A CA 1
ATOM 651 C C . LYS A 1 78 ? 0.768 -8.933 -11.308 1.00 91.88 78 LYS A C 1
ATOM 653 O O . LYS A 1 78 ? -0.158 -8.961 -10.503 1.00 91.88 78 LYS A O 1
ATOM 658 N N . THR A 1 79 ? 2.037 -8.919 -10.916 1.00 93.19 79 THR A N 1
ATOM 659 C CA . THR A 1 79 ? 2.438 -8.915 -9.506 1.00 93.19 79 THR A CA 1
ATOM 660 C C . THR A 1 79 ? 2.048 -7.614 -8.817 1.00 93.19 79 THR A C 1
ATOM 662 O O . THR A 1 79 ? 1.552 -7.660 -7.694 1.00 93.19 79 THR A O 1
ATOM 665 N N . ALA A 1 80 ? 2.220 -6.458 -9.467 1.00 93.06 80 ALA A N 1
ATOM 666 C CA . ALA A 1 80 ? 1.808 -5.171 -8.909 1.00 93.06 80 ALA A CA 1
ATOM 667 C C . ALA A 1 80 ? 0.296 -5.135 -8.629 1.00 93.06 80 ALA A C 1
ATOM 669 O O . ALA A 1 80 ? -0.113 -4.784 -7.519 1.00 93.06 80 ALA A O 1
ATOM 670 N N . LEU A 1 81 ? -0.517 -5.573 -9.596 1.00 94.31 81 LEU A N 1
ATOM 671 C CA . LEU A 1 81 ? -1.965 -5.690 -9.452 1.00 94.31 81 LEU A CA 1
ATOM 672 C C . LEU A 1 81 ? -2.342 -6.711 -8.373 1.00 94.31 81 LEU A C 1
ATOM 674 O O . LEU A 1 81 ? -3.135 -6.401 -7.489 1.00 94.31 81 LEU A O 1
ATOM 678 N N . ASN A 1 82 ? -1.739 -7.902 -8.382 1.00 96.31 82 ASN A N 1
ATOM 679 C CA . ASN A 1 82 ? -2.026 -8.941 -7.392 1.00 96.31 82 ASN A CA 1
ATOM 680 C C . ASN A 1 82 ? -1.706 -8.481 -5.969 1.00 96.31 82 ASN A C 1
ATOM 682 O O . ASN A 1 82 ? -2.488 -8.748 -5.059 1.00 96.31 82 ASN A O 1
ATOM 686 N N . LEU A 1 83 ? -0.592 -7.772 -5.759 1.00 96.44 83 LEU A N 1
ATOM 687 C CA . LEU A 1 83 ? -0.249 -7.204 -4.455 1.00 96.44 83 LEU A CA 1
ATOM 688 C C . LEU A 1 83 ? -1.275 -6.159 -4.012 1.00 96.44 83 LEU A C 1
ATOM 690 O O . LEU A 1 83 ? -1.750 -6.225 -2.879 1.00 96.44 83 LEU A O 1
ATOM 694 N N . GLN A 1 84 ? -1.638 -5.221 -4.894 1.00 96.38 84 GLN A N 1
ATOM 695 C CA . GLN A 1 84 ? -2.649 -4.207 -4.592 1.00 96.38 84 GLN A CA 1
ATOM 696 C C . GLN A 1 84 ? -3.993 -4.854 -4.228 1.00 96.38 84 GLN A C 1
ATOM 698 O O . GLN A 1 84 ? -4.558 -4.554 -3.176 1.00 96.38 84 GLN A O 1
ATOM 703 N N . SER A 1 85 ? -4.473 -5.776 -5.061 1.00 96.69 85 SER A N 1
ATOM 704 C CA . SER A 1 85 ? -5.744 -6.475 -4.864 1.00 96.69 85 SER A CA 1
ATOM 705 C C . SER A 1 85 ? -5.735 -7.334 -3.603 1.00 96.69 85 SER A C 1
ATOM 707 O O . SER A 1 85 ? -6.692 -7.295 -2.836 1.00 96.69 85 SER A O 1
ATOM 709 N N . SER A 1 86 ? -4.642 -8.050 -3.323 1.00 97.31 86 SER A N 1
ATOM 710 C CA . SER A 1 86 ? -4.524 -8.878 -2.114 1.00 97.31 86 SER A CA 1
ATOM 711 C C . SER A 1 86 ? -4.582 -8.033 -0.842 1.00 97.31 86 SER A C 1
ATOM 713 O O . SER A 1 86 ? -5.290 -8.388 0.098 1.00 97.31 86 SER A O 1
ATOM 715 N N . LEU A 1 87 ? -3.894 -6.885 -0.818 1.00 97.62 87 LEU A N 1
ATOM 716 C CA . LEU A 1 87 ? -3.950 -5.949 0.309 1.00 97.62 87 LEU A CA 1
ATOM 717 C C . LEU A 1 87 ? -5.361 -5.381 0.503 1.00 97.62 87 LEU A C 1
ATOM 719 O O . LEU A 1 87 ? -5.828 -5.288 1.639 1.00 97.62 87 LEU A O 1
ATOM 723 N N . ALA A 1 88 ? -6.044 -5.027 -0.588 1.00 96.25 88 ALA A N 1
ATOM 724 C CA . ALA A 1 88 ? -7.411 -4.522 -0.539 1.00 96.25 88 ALA A CA 1
ATOM 725 C C . ALA A 1 88 ? -8.392 -5.586 -0.018 1.00 96.25 88 ALA A C 1
ATOM 727 O O . ALA A 1 88 ? -9.128 -5.323 0.931 1.00 96.25 88 ALA A O 1
ATOM 728 N N . VAL A 1 89 ? -8.355 -6.804 -0.567 1.00 96.12 89 VAL A N 1
ATOM 729 C CA . VAL A 1 89 ? -9.219 -7.920 -0.145 1.00 96.12 89 VAL A CA 1
ATOM 730 C C . VAL A 1 89 ? -8.964 -8.291 1.312 1.00 96.12 89 VAL A C 1
ATOM 732 O O . VAL A 1 89 ? -9.911 -8.408 2.085 1.00 96.12 89 VAL A O 1
ATOM 735 N N . GLN A 1 90 ? -7.700 -8.411 1.725 1.00 95.81 90 GLN A N 1
ATOM 736 C CA . GLN A 1 90 ? -7.356 -8.703 3.117 1.00 95.81 90 GLN A CA 1
ATOM 737 C C . GLN A 1 90 ? -7.873 -7.611 4.062 1.00 95.81 90 GLN A C 1
ATOM 739 O O . GLN A 1 90 ? -8.387 -7.907 5.143 1.00 95.81 90 GLN A O 1
ATOM 744 N N . PHE A 1 91 ? -7.747 -6.343 3.666 1.00 96.25 91 PHE A N 1
ATOM 745 C CA . PHE A 1 91 ? -8.247 -5.227 4.454 1.00 96.25 91 PHE A CA 1
ATOM 746 C C . PHE A 1 91 ? -9.767 -5.264 4.590 1.00 96.25 91 PHE A C 1
ATOM 748 O O . PHE A 1 91 ? -10.264 -5.163 5.713 1.00 96.25 91 PHE A O 1
ATOM 755 N N . LEU A 1 92 ? -10.490 -5.481 3.489 1.00 94.94 92 LEU A N 1
ATOM 756 C CA . LEU A 1 92 ? -11.944 -5.632 3.488 1.00 94.94 92 LEU A CA 1
ATOM 757 C C . LEU A 1 92 ? -12.365 -6.801 4.381 1.00 94.94 92 LEU A C 1
ATOM 759 O O . LEU A 1 92 ? -13.134 -6.603 5.316 1.00 94.94 92 LEU A O 1
ATOM 763 N N . HIS A 1 93 ? -11.775 -7.984 4.198 1.00 93.38 93 HIS A N 1
ATOM 764 C CA . HIS A 1 93 ? -12.057 -9.148 5.038 1.00 93.38 93 HIS A CA 1
ATOM 765 C C . HIS A 1 93 ? -11.881 -8.829 6.532 1.00 93.38 93 HIS A C 1
ATOM 767 O O . HIS A 1 93 ? -12.741 -9.159 7.342 1.00 93.38 93 HIS A O 1
ATOM 773 N N . SER A 1 94 ? -10.806 -8.121 6.898 1.00 91.56 94 SER A N 1
ATOM 774 C CA . SER A 1 94 ? -10.524 -7.760 8.295 1.00 91.56 94 SER A CA 1
ATOM 775 C C . SER A 1 94 ? -11.388 -6.636 8.878 1.00 91.56 94 SER A C 1
ATOM 777 O O . SER A 1 94 ? -11.372 -6.449 10.091 1.00 91.56 94 SER A O 1
ATOM 779 N N . THR A 1 95 ? -12.088 -5.855 8.050 1.00 93.00 95 THR A N 1
ATOM 780 C CA . THR A 1 95 ? -12.794 -4.638 8.499 1.00 93.00 95 THR A CA 1
ATOM 781 C C . THR A 1 95 ? -14.306 -4.705 8.347 1.00 93.00 95 THR A C 1
ATOM 783 O O . THR A 1 95 ? -15.004 -4.170 9.202 1.00 93.00 95 THR A O 1
ATOM 786 N N . ILE A 1 96 ? -14.814 -5.357 7.299 1.00 87.56 96 ILE A N 1
ATOM 787 C CA . ILE A 1 96 ? -16.255 -5.510 7.046 1.00 87.56 96 ILE A CA 1
ATOM 788 C C . ILE A 1 96 ? -16.751 -6.949 7.231 1.00 87.56 96 ILE A C 1
ATOM 790 O O . ILE A 1 96 ? -17.957 -7.158 7.241 1.00 87.56 96 ILE A O 1
ATOM 794 N N . GLY A 1 97 ? -15.846 -7.923 7.404 1.00 72.12 97 GLY A N 1
ATOM 795 C CA . GLY A 1 97 ? -16.198 -9.336 7.554 1.00 72.12 97 GLY A CA 1
ATOM 796 C C . GLY A 1 97 ? -16.782 -9.913 6.265 1.00 72.12 97 GLY A C 1
ATOM 797 O O . GLY A 1 97 ? -17.994 -10.025 6.118 1.00 72.12 97 GLY A O 1
ATOM 798 N N . ALA A 1 98 ? -15.923 -10.296 5.319 1.00 59.47 98 ALA A N 1
ATOM 799 C CA . ALA A 1 98 ? -16.359 -11.183 4.243 1.00 59.47 98 ALA A CA 1
ATOM 800 C C . ALA A 1 98 ? -16.465 -12.602 4.826 1.00 59.47 98 ALA A C 1
ATOM 802 O O . ALA A 1 98 ? -15.544 -13.032 5.518 1.00 59.47 98 ALA A O 1
ATOM 803 N N . TYR A 1 99 ? -17.591 -13.289 4.605 1.00 52.66 99 TYR A N 1
ATOM 804 C CA . TYR A 1 99 ? -17.817 -14.659 5.080 1.00 52.66 99 TYR A CA 1
ATOM 805 C C . TYR A 1 99 ? -16.606 -15.556 4.772 1.00 52.66 99 TYR A C 1
ATOM 807 O O . TYR A 1 99 ? -16.017 -15.405 3.696 1.00 52.66 99 TYR A O 1
ATOM 815 N N . PRO A 1 100 ? -16.228 -16.494 5.664 1.00 50.09 100 PRO A N 1
ATOM 816 C CA . PRO A 1 100 ? -15.236 -17.495 5.305 1.00 50.09 100 PRO A CA 1
ATOM 817 C C . PRO A 1 100 ? -15.754 -18.225 4.062 1.00 50.09 100 PRO A C 1
ATOM 819 O O . PRO A 1 100 ? -16.894 -18.692 4.057 1.00 50.09 100 PRO A O 1
ATOM 822 N N . CYS A 1 101 ? -14.947 -18.286 2.999 1.00 52.53 101 CYS A N 1
ATOM 823 C CA . CYS A 1 101 ? -15.194 -19.261 1.945 1.00 52.53 101 CYS A CA 1
ATOM 824 C C . CYS A 1 101 ? -15.183 -20.636 2.621 1.00 52.53 101 CYS A C 1
ATOM 826 O O . CYS A 1 101 ? -14.141 -21.051 3.134 1.00 52.53 101 CYS A O 1
ATOM 828 N N . ALA A 1 102 ? -16.365 -21.246 2.704 1.00 37.19 102 ALA A N 1
ATOM 829 C CA . ALA A 1 102 ? -16.544 -22.643 3.068 1.00 37.19 102 ALA A CA 1
ATOM 830 C C . ALA A 1 102 ? -15.894 -23.553 2.018 1.00 37.19 102 ALA A C 1
ATOM 832 O O . ALA A 1 102 ? -15.890 -23.160 0.826 1.00 37.19 102 ALA A O 1
#